Protein AF-A0A2V4DTY4-F1 (afdb_monomer_lite)

pLDDT: mean 85.33, std 14.51, range [52.81, 97.75]

Organism: NCBI:txid1196095

Sequence (124 aa):
MKKIHLLKYIIAIVAVITVPFAQAMMLDEVFGEIDNKAAEFIATYNHEHHTNLHTIEANRKFYASSCLLPLKVKWHKISLSSKNLPHKYGLSISCEKSIDSDHRKWDVYVDVRNEQGNSIQSIN

Structure (mmCIF, N/CA/C/O backbone):
data_AF-A0A2V4DTY4-F1
#
_entry.id   AF-A0A2V4DTY4-F1
#
loop_
_atom_site.group_PDB
_atom_site.id
_atom_site.type_symbol
_atom_site.label_atom_id
_atom_site.label_alt_id
_atom_site.label_comp_id
_atom_site.label_asym_id
_atom_site.label_entity_id
_atom_site.label_seq_id
_atom_site.pdbx_PDB_ins_code
_atom_site.Cartn_x
_atom_site.Cartn_y
_atom_site.Cartn_z
_atom_site.occupancy
_atom_site.B_iso_or_equiv
_atom_site.auth_seq_id
_atom_site.auth_comp_id
_atom_site.auth_asym_id
_atom_site.auth_atom_id
_atom_site.pdbx_PDB_model_num
ATOM 1 N N . MET A 1 1 ? 17.620 -34.048 -43.695 1.00 53.12 1 MET A N 1
ATOM 2 C CA . MET A 1 1 ? 16.916 -32.785 -43.358 1.00 53.12 1 MET A CA 1
ATOM 3 C C . MET A 1 1 ? 15.878 -32.862 -42.221 1.00 53.12 1 MET A C 1
ATOM 5 O O . MET A 1 1 ? 15.446 -31.811 -41.783 1.00 53.12 1 MET A O 1
ATOM 9 N N . LYS A 1 2 ? 15.501 -34.026 -41.654 1.00 55.31 2 LYS A N 1
ATOM 10 C CA . LYS A 1 2 ? 14.477 -34.098 -40.576 1.00 55.31 2 LYS A CA 1
ATOM 11 C C . LYS A 1 2 ? 14.940 -33.641 -39.173 1.00 55.31 2 LYS A C 1
ATOM 13 O O . LYS A 1 2 ? 14.147 -33.069 -38.434 1.00 55.31 2 LYS A O 1
ATOM 18 N N . LYS A 1 3 ? 16.219 -33.829 -38.813 1.00 52.81 3 LYS A N 1
ATOM 19 C CA . LYS A 1 3 ? 16.757 -33.483 -37.474 1.00 52.81 3 LYS A CA 1
ATOM 20 C C . LYS A 1 3 ? 16.737 -31.979 -37.157 1.00 52.81 3 LYS A C 1
ATOM 22 O O . LYS A 1 3 ? 16.503 -31.606 -36.015 1.00 52.81 3 LYS A O 1
ATOM 27 N N . ILE A 1 4 ? 16.932 -31.123 -38.163 1.00 56.31 4 ILE A N 1
ATOM 28 C CA . ILE A 1 4 ? 16.968 -29.659 -37.990 1.00 56.31 4 ILE A CA 1
ATOM 29 C C . ILE A 1 4 ? 15.570 -29.107 -37.663 1.00 56.31 4 ILE A C 1
ATOM 31 O O . ILE A 1 4 ? 15.448 -28.191 -36.856 1.00 56.31 4 ILE A O 1
ATOM 35 N N . HIS A 1 5 ? 14.510 -29.684 -38.239 1.00 53.25 5 HIS A N 1
ATOM 36 C CA . HIS A 1 5 ? 13.133 -29.277 -37.943 1.00 53.25 5 HIS A CA 1
ATOM 37 C C . HIS A 1 5 ? 12.684 -29.709 -36.542 1.00 53.25 5 HIS A C 1
ATOM 39 O O . HIS A 1 5 ? 12.040 -28.924 -35.854 1.00 53.25 5 HIS A O 1
ATOM 45 N N . LEU A 1 6 ? 13.082 -30.905 -36.091 1.00 56.88 6 LEU A N 1
ATOM 46 C CA . LEU A 1 6 ? 12.761 -31.399 -34.748 1.00 56.88 6 LEU A CA 1
ATOM 47 C C . LEU A 1 6 ? 13.430 -30.550 -33.651 1.00 56.88 6 LEU A C 1
ATOM 49 O O . LEU A 1 6 ? 12.789 -30.191 -32.670 1.00 56.88 6 LEU A O 1
ATOM 53 N N . LEU A 1 7 ? 14.699 -30.172 -33.853 1.00 55.31 7 LEU A N 1
ATOM 54 C CA . LEU A 1 7 ? 15.453 -29.339 -32.911 1.00 55.31 7 LEU A CA 1
ATOM 55 C C . LEU A 1 7 ? 14.845 -27.933 -32.772 1.00 55.31 7 LEU A C 1
ATOM 57 O O . LEU A 1 7 ? 14.694 -27.435 -31.661 1.00 55.31 7 LEU A O 1
ATOM 61 N N . LYS A 1 8 ? 14.429 -27.317 -33.888 1.00 55.72 8 LYS A N 1
ATOM 62 C CA . LYS A 1 8 ? 13.725 -26.021 -33.880 1.00 55.72 8 LYS A CA 1
ATOM 63 C C . LYS A 1 8 ? 12.388 -26.094 -33.138 1.00 55.72 8 LYS A C 1
ATOM 65 O O . LYS A 1 8 ? 12.045 -25.155 -32.430 1.00 55.72 8 LYS A O 1
ATOM 70 N N . TYR A 1 9 ? 11.665 -27.206 -33.274 1.00 56.72 9 TYR A N 1
ATOM 71 C CA . TYR A 1 9 ? 10.383 -27.418 -32.600 1.00 56.72 9 TYR A CA 1
ATOM 72 C C . TYR A 1 9 ? 10.552 -27.579 -31.081 1.00 56.72 9 TYR A C 1
ATOM 74 O O . TYR A 1 9 ? 9.809 -26.980 -30.313 1.00 56.72 9 TYR A O 1
ATOM 82 N N . ILE A 1 10 ? 11.579 -28.313 -30.639 1.00 61.75 10 ILE A N 1
ATOM 83 C CA . ILE A 1 10 ? 11.905 -28.474 -29.213 1.00 61.75 10 ILE A CA 1
ATOM 84 C C . ILE A 1 10 ? 12.340 -27.137 -28.593 1.00 61.75 10 ILE A C 1
ATOM 86 O O . ILE A 1 10 ? 11.853 -26.781 -27.525 1.00 61.75 10 ILE A O 1
ATOM 90 N N . ILE A 1 11 ? 13.195 -26.360 -29.271 1.00 60.00 11 ILE A N 1
ATOM 91 C CA . ILE A 1 11 ? 13.617 -25.030 -28.790 1.00 60.00 11 ILE A CA 1
ATOM 92 C C . ILE A 1 11 ? 12.417 -24.077 -28.689 1.00 60.00 11 ILE A C 1
ATOM 94 O O . ILE A 1 11 ? 12.295 -23.357 -27.700 1.00 60.00 11 ILE A O 1
ATOM 98 N N . ALA A 1 12 ? 11.511 -24.101 -29.671 1.00 58.56 12 ALA A N 1
ATOM 99 C CA . ALA A 1 12 ? 10.301 -23.284 -29.645 1.00 58.56 12 ALA A CA 1
ATOM 100 C C . ALA A 1 12 ? 9.379 -23.653 -28.470 1.00 58.56 12 ALA A C 1
ATOM 102 O O . ALA A 1 12 ? 8.896 -22.761 -27.783 1.00 58.56 12 ALA A O 1
ATOM 103 N N . ILE A 1 13 ? 9.184 -24.944 -28.183 1.00 60.66 13 ILE A N 1
ATOM 104 C CA . ILE A 1 13 ? 8.362 -25.389 -27.046 1.00 60.66 13 ILE A CA 1
ATOM 105 C C . ILE A 1 13 ? 9.002 -24.990 -25.710 1.00 60.66 13 ILE A C 1
ATOM 107 O O . ILE A 1 13 ? 8.310 -24.476 -24.836 1.00 60.66 13 ILE A O 1
ATOM 111 N N . VAL A 1 14 ? 10.317 -25.169 -25.552 1.00 60.22 14 VAL A N 1
ATOM 112 C CA . VAL A 1 14 ? 11.015 -24.785 -24.314 1.00 60.22 14 VAL A CA 1
ATOM 113 C C . VAL A 1 14 ? 10.925 -23.273 -24.085 1.00 60.22 14 VAL A C 1
ATOM 115 O O . VAL A 1 14 ? 10.603 -22.859 -22.978 1.00 60.22 14 VAL A O 1
ATOM 118 N N . ALA A 1 15 ? 11.117 -22.452 -25.122 1.00 58.59 15 ALA A N 1
ATOM 119 C CA . ALA A 1 15 ? 11.001 -20.996 -25.012 1.00 58.59 15 ALA A CA 1
ATOM 120 C C . ALA A 1 15 ? 9.569 -20.522 -24.695 1.00 58.59 15 ALA A C 1
ATOM 122 O O . ALA A 1 15 ? 9.391 -19.581 -23.926 1.00 58.59 15 ALA A O 1
ATOM 123 N N . VAL A 1 16 ? 8.544 -21.185 -25.247 1.00 59.28 16 VAL A N 1
ATOM 124 C CA . VAL A 1 16 ? 7.131 -20.871 -24.959 1.00 59.28 16 VAL A CA 1
ATOM 125 C C . VAL A 1 16 ? 6.770 -21.172 -23.503 1.00 59.28 16 VAL A C 1
ATOM 127 O O . VAL A 1 16 ? 5.930 -20.486 -22.933 1.00 59.28 16 VAL A O 1
ATOM 130 N N . ILE A 1 17 ? 7.411 -22.166 -22.887 1.00 59.75 17 ILE A N 1
ATOM 131 C CA . ILE A 1 17 ? 7.137 -22.554 -21.501 1.00 59.75 17 ILE A CA 1
ATOM 132 C C . ILE A 1 17 ? 7.943 -21.694 -20.519 1.00 59.75 17 ILE A C 1
ATOM 134 O O . ILE A 1 17 ? 7.394 -21.260 -19.516 1.00 59.75 17 ILE A O 1
ATOM 138 N N . THR A 1 18 ? 9.218 -21.396 -20.781 1.00 59.62 18 THR A N 1
ATOM 139 C CA . THR A 1 18 ? 10.086 -20.715 -19.800 1.00 59.62 18 THR A CA 1
ATOM 140 C C . THR A 1 18 ? 9.791 -19.225 -19.620 1.00 59.62 18 THR A C 1
ATOM 142 O O . THR A 1 18 ? 9.958 -18.709 -18.515 1.00 59.62 18 THR A O 1
ATOM 145 N N . VAL A 1 19 ? 9.336 -18.527 -20.665 1.00 60.59 19 VAL A N 1
ATOM 146 C CA . VAL A 1 19 ? 9.065 -17.078 -20.603 1.00 60.59 19 VAL A CA 1
ATOM 147 C C . VAL A 1 19 ? 7.905 -16.730 -19.650 1.00 60.59 19 VAL A C 1
ATOM 149 O O . VAL A 1 19 ? 8.111 -15.875 -18.786 1.00 60.59 19 VAL A O 1
ATOM 152 N N . PRO A 1 20 ? 6.733 -17.401 -19.705 1.00 61.34 20 PRO A N 1
ATOM 153 C CA . PRO A 1 20 ? 5.645 -17.171 -18.751 1.00 61.34 20 PRO A CA 1
ATOM 154 C C . PRO A 1 20 ? 6.051 -17.401 -17.293 1.00 61.34 20 PRO A C 1
ATOM 156 O O . PRO A 1 20 ? 5.677 -16.622 -16.419 1.00 61.34 20 PRO A O 1
ATOM 159 N N . PHE A 1 21 ? 6.844 -18.445 -17.022 1.00 57.22 21 PHE A N 1
ATOM 160 C CA . PHE A 1 21 ? 7.296 -18.741 -15.661 1.00 57.22 21 PHE A CA 1
ATOM 161 C C . PHE A 1 21 ? 8.243 -17.667 -15.123 1.00 57.22 21 PHE A C 1
ATOM 163 O O . PHE A 1 21 ? 8.092 -17.254 -13.977 1.00 57.22 21 PHE A O 1
ATOM 170 N N . ALA A 1 22 ? 9.178 -17.168 -15.938 1.00 58.88 22 ALA A N 1
ATOM 171 C CA . ALA A 1 22 ? 10.064 -16.077 -15.529 1.00 58.88 22 ALA A CA 1
ATOM 172 C C . ALA A 1 22 ? 9.285 -14.792 -15.201 1.00 58.88 22 ALA A C 1
ATOM 174 O O . ALA A 1 22 ? 9.568 -14.138 -14.201 1.00 58.88 22 ALA A O 1
ATOM 175 N N . GLN A 1 23 ? 8.271 -14.455 -16.003 1.00 60.56 23 GLN A N 1
ATOM 176 C CA . GLN A 1 23 ? 7.424 -13.284 -15.759 1.00 60.56 23 GLN A CA 1
ATOM 177 C C . GLN A 1 23 ? 6.573 -13.428 -14.489 1.00 60.56 23 GLN A C 1
ATOM 179 O O . GLN A 1 23 ? 6.457 -12.469 -13.730 1.00 60.56 23 GLN A O 1
ATOM 184 N N . ALA A 1 24 ? 6.019 -14.616 -14.230 1.00 59.91 24 ALA A N 1
ATOM 185 C CA . ALA A 1 24 ? 5.256 -14.882 -13.012 1.00 59.91 24 ALA A CA 1
ATOM 186 C C . ALA A 1 24 ? 6.130 -14.795 -11.747 1.00 59.91 24 ALA A C 1
ATOM 188 O O . ALA A 1 24 ? 5.729 -14.156 -10.780 1.00 59.91 24 ALA A O 1
ATOM 189 N N . MET A 1 25 ? 7.348 -15.354 -11.781 1.00 60.25 25 MET A N 1
ATOM 190 C CA . MET A 1 25 ? 8.294 -15.272 -10.658 1.00 60.25 25 MET A CA 1
ATOM 191 C C . MET A 1 25 ? 8.689 -13.824 -10.338 1.00 60.25 25 MET A C 1
ATOM 193 O O . MET A 1 25 ? 8.711 -13.440 -9.173 1.00 60.25 25 MET A O 1
ATOM 197 N N . MET A 1 26 ? 8.929 -13.005 -11.366 1.00 73.31 26 MET A N 1
ATOM 198 C CA . MET A 1 26 ? 9.237 -11.579 -11.194 1.00 73.31 26 MET A CA 1
ATOM 199 C C . MET A 1 26 ? 8.057 -10.797 -10.600 1.00 73.31 26 MET A C 1
ATOM 201 O O . MET A 1 26 ? 8.261 -9.883 -9.806 1.00 73.31 26 MET A O 1
ATOM 205 N N . LEU A 1 27 ? 6.821 -11.141 -10.973 1.00 81.19 27 LEU A N 1
ATOM 206 C CA . LEU A 1 27 ? 5.627 -10.496 -10.427 1.00 81.19 27 LEU A CA 1
ATOM 207 C C . LEU A 1 27 ? 5.439 -10.843 -8.945 1.00 81.19 27 LEU A C 1
ATOM 209 O O . LEU A 1 27 ? 5.188 -9.953 -8.136 1.00 81.19 27 LEU A O 1
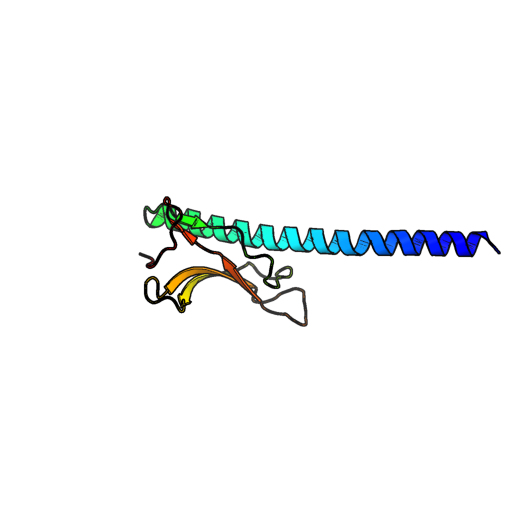ATOM 213 N N . ASP A 1 28 ? 5.598 -12.116 -8.581 1.00 84.31 28 ASP A N 1
ATOM 214 C CA . ASP A 1 28 ? 5.479 -12.556 -7.190 1.00 84.31 28 ASP A CA 1
ATOM 215 C C . ASP A 1 28 ? 6.546 -11.924 -6.288 1.00 84.31 28 ASP A C 1
ATOM 217 O O . ASP A 1 28 ? 6.232 -11.547 -5.159 1.00 84.31 28 ASP A O 1
ATOM 221 N N . GLU A 1 29 ? 7.768 -11.738 -6.794 1.00 89.00 29 GLU A N 1
ATOM 222 C CA . GLU A 1 29 ? 8.837 -11.030 -6.082 1.00 89.00 29 GLU A CA 1
ATOM 223 C C . GLU A 1 29 ? 8.481 -9.557 -5.835 1.00 89.00 29 GLU A C 1
ATOM 225 O O . GLU A 1 29 ? 8.580 -9.080 -4.703 1.00 89.00 29 GLU A O 1
ATOM 230 N N . VAL A 1 30 ? 7.987 -8.850 -6.859 1.00 92.62 30 VAL A N 1
ATOM 231 C CA . VAL A 1 30 ? 7.578 -7.439 -6.736 1.00 92.62 30 VAL A CA 1
ATOM 232 C C . VAL A 1 30 ? 6.442 -7.277 -5.727 1.00 92.62 30 VAL A C 1
ATOM 234 O O . VAL A 1 30 ? 6.493 -6.390 -4.875 1.00 92.62 30 VAL A O 1
ATOM 237 N N . PHE A 1 31 ? 5.421 -8.132 -5.785 1.00 93.75 31 PHE A N 1
ATOM 238 C CA . PHE A 1 31 ? 4.322 -8.073 -4.820 1.00 93.75 31 PHE A CA 1
ATOM 239 C C . PHE A 1 31 ? 4.756 -8.491 -3.411 1.00 93.75 31 PHE A C 1
ATOM 241 O O . PHE A 1 31 ? 4.288 -7.894 -2.446 1.00 93.75 31 PHE A O 1
ATOM 248 N N . GLY A 1 32 ? 5.711 -9.416 -3.282 1.00 94.00 32 GLY A N 1
ATOM 249 C CA . GLY A 1 32 ? 6.340 -9.734 -2.000 1.00 94.00 32 GLY A CA 1
ATOM 250 C C . GLY A 1 32 ? 7.084 -8.541 -1.389 1.00 94.00 32 GLY A C 1
ATOM 251 O O . GLY A 1 32 ? 6.974 -8.300 -0.188 1.00 94.00 32 GLY A O 1
ATOM 252 N N . GLU A 1 33 ? 7.793 -7.747 -2.198 1.00 94.88 33 GLU A N 1
ATOM 253 C CA . GLU A 1 33 ? 8.441 -6.511 -1.735 1.00 94.88 33 GLU A CA 1
ATOM 254 C C . GLU A 1 33 ? 7.409 -5.484 -1.239 1.00 94.88 33 GLU A C 1
ATOM 256 O O . GLU A 1 33 ? 7.593 -4.875 -0.183 1.00 94.88 33 GLU A O 1
ATOM 261 N N . ILE A 1 34 ? 6.295 -5.329 -1.963 1.00 96.38 34 ILE A N 1
ATOM 262 C CA . ILE A 1 34 ? 5.187 -4.441 -1.583 1.00 96.38 34 ILE A CA 1
ATOM 263 C C . ILE A 1 34 ? 4.573 -4.884 -0.249 1.00 96.38 34 ILE A C 1
ATOM 265 O O . ILE A 1 34 ? 4.430 -4.058 0.655 1.00 96.38 34 ILE A O 1
ATOM 269 N N . ASP A 1 35 ? 4.247 -6.169 -0.105 1.00 96.75 35 ASP A N 1
ATOM 270 C CA . ASP A 1 35 ? 3.638 -6.722 1.109 1.00 96.75 35 ASP A CA 1
ATOM 271 C C . ASP A 1 35 ? 4.564 -6.566 2.322 1.00 96.75 35 ASP A C 1
ATOM 273 O O . ASP A 1 35 ? 4.133 -6.094 3.379 1.00 96.75 35 ASP A O 1
ATOM 277 N N . ASN A 1 36 ? 5.857 -6.862 2.154 1.00 96.44 36 ASN A N 1
ATOM 278 C CA . ASN A 1 36 ? 6.864 -6.667 3.197 1.00 96.44 36 ASN A CA 1
ATOM 279 C C . ASN A 1 36 ? 6.967 -5.196 3.606 1.00 96.44 36 ASN A C 1
ATOM 281 O O . ASN A 1 36 ? 6.954 -4.879 4.795 1.00 96.44 36 ASN A O 1
ATOM 285 N N . LYS A 1 37 ? 7.002 -4.277 2.633 1.00 97.00 37 LYS A N 1
ATOM 286 C CA . LYS A 1 37 ? 7.073 -2.841 2.912 1.00 97.00 37 LYS A CA 1
ATOM 287 C C . LYS A 1 37 ? 5.838 -2.336 3.661 1.00 97.00 37 LYS A C 1
ATOM 289 O O . LYS A 1 37 ? 5.955 -1.479 4.540 1.00 97.00 37 LYS A O 1
ATOM 294 N N . ALA A 1 38 ? 4.664 -2.872 3.335 1.00 97.50 38 ALA A N 1
ATOM 295 C CA . ALA A 1 38 ? 3.420 -2.577 4.036 1.00 97.50 38 ALA A CA 1
ATOM 296 C C . ALA A 1 38 ? 3.477 -3.052 5.497 1.00 97.50 38 ALA A C 1
ATOM 298 O O . ALA A 1 38 ? 3.145 -2.295 6.412 1.00 97.50 38 ALA A O 1
ATOM 299 N N . ALA A 1 39 ? 3.930 -4.291 5.706 1.00 97.50 39 ALA A N 1
ATOM 300 C CA . ALA A 1 39 ? 4.039 -4.907 7.021 1.00 97.50 39 ALA A CA 1
ATOM 301 C C . ALA A 1 39 ? 5.059 -4.184 7.913 1.00 97.50 39 ALA A C 1
ATOM 303 O O . ALA A 1 39 ? 4.751 -3.905 9.070 1.00 97.50 39 ALA A O 1
ATOM 304 N N . GLU A 1 40 ? 6.228 -3.814 7.376 1.00 97.75 40 GLU A N 1
ATOM 305 C CA . GLU A 1 40 ? 7.230 -2.995 8.074 1.00 97.75 40 GLU A CA 1
ATOM 306 C C . GLU A 1 40 ? 6.625 -1.677 8.569 1.00 97.75 40 GLU A C 1
ATOM 308 O O . GLU A 1 40 ? 6.751 -1.334 9.744 1.00 97.75 40 GLU A O 1
ATOM 313 N N . PHE A 1 41 ? 5.931 -0.955 7.684 1.00 97.44 41 PHE A N 1
ATOM 314 C CA . PHE A 1 41 ? 5.329 0.333 8.019 1.00 97.44 41 PHE A CA 1
ATOM 315 C C . PHE A 1 41 ? 4.280 0.199 9.131 1.00 97.44 41 PHE A C 1
ATOM 317 O O . PHE A 1 41 ? 4.283 0.985 10.079 1.00 97.44 41 PHE A O 1
ATOM 324 N N . ILE A 1 42 ?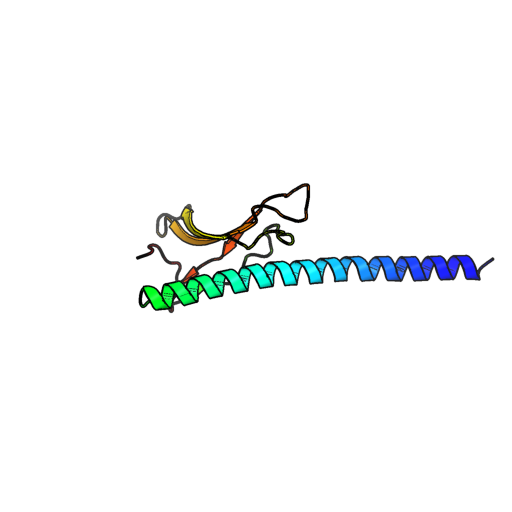 3.400 -0.807 9.047 1.00 97.31 42 ILE A N 1
ATOM 325 C CA . ILE A 1 42 ? 2.395 -1.058 10.088 1.00 97.31 42 ILE A CA 1
ATOM 326 C C . ILE A 1 42 ? 3.034 -1.517 11.396 1.00 97.31 42 ILE A C 1
ATOM 328 O O . ILE A 1 42 ? 2.582 -1.091 12.454 1.00 97.31 42 ILE A O 1
ATOM 332 N N . ALA A 1 43 ? 4.091 -2.329 11.361 1.00 97.56 43 ALA A N 1
ATOM 333 C CA . ALA A 1 43 ? 4.794 -2.739 12.572 1.00 97.56 43 ALA A CA 1
ATOM 334 C C . ALA A 1 43 ? 5.383 -1.530 13.318 1.00 97.56 43 ALA A C 1
ATOM 336 O O . ALA A 1 43 ? 5.196 -1.410 14.530 1.00 97.56 43 ALA A O 1
ATOM 337 N N . THR A 1 44 ? 6.022 -0.604 12.595 1.00 97.69 44 THR A N 1
ATOM 338 C CA . THR A 1 44 ? 6.513 0.660 13.165 1.00 97.69 44 THR A CA 1
ATOM 339 C C . THR A 1 44 ? 5.366 1.506 13.715 1.00 97.69 44 THR A C 1
ATOM 341 O O . THR A 1 44 ? 5.416 1.909 14.874 1.00 97.69 44 THR A O 1
ATOM 344 N N . TYR A 1 45 ? 4.297 1.704 12.940 1.00 96.44 45 TYR A N 1
ATOM 345 C CA . TYR A 1 45 ? 3.142 2.493 13.375 1.00 96.44 45 TYR A CA 1
ATOM 346 C C . TYR A 1 45 ? 2.462 1.904 14.625 1.00 96.44 45 TYR A C 1
ATOM 348 O O . TYR A 1 45 ? 2.137 2.627 15.564 1.00 96.44 45 TYR A O 1
ATOM 356 N N . ASN A 1 46 ? 2.288 0.582 14.681 1.00 96.75 46 ASN A N 1
ATOM 357 C CA . ASN A 1 46 ? 1.739 -0.113 15.846 1.00 96.75 46 ASN A CA 1
ATOM 358 C C . ASN A 1 46 ? 2.596 0.112 17.094 1.00 96.75 46 ASN A C 1
ATOM 360 O O . ASN A 1 46 ? 2.055 0.355 18.174 1.00 96.75 46 ASN A O 1
ATOM 364 N N . HIS A 1 47 ? 3.923 0.055 16.943 1.00 97.38 47 HIS A N 1
ATOM 365 C CA . HIS A 1 47 ? 4.859 0.298 18.034 1.00 97.38 47 HIS A CA 1
ATOM 366 C C . HIS A 1 47 ? 4.784 1.744 18.546 1.00 97.38 47 HIS A C 1
ATOM 368 O O . HIS A 1 47 ? 4.694 1.954 19.753 1.00 97.38 47 HIS A O 1
ATOM 374 N N . GLU A 1 48 ? 4.775 2.723 17.638 1.00 96.94 48 GLU A N 1
ATOM 375 C CA . GLU A 1 48 ? 4.770 4.156 17.963 1.00 96.94 48 GLU A CA 1
ATOM 376 C C . GLU A 1 48 ? 3.436 4.638 18.551 1.00 96.94 48 GLU A C 1
ATOM 378 O O . GLU A 1 48 ? 3.423 5.479 19.447 1.00 96.94 48 GLU A O 1
ATOM 383 N N . HIS A 1 49 ? 2.312 4.094 18.075 1.00 95.19 49 HIS A N 1
ATOM 384 C CA . HIS A 1 49 ? 0.968 4.565 18.428 1.00 95.19 49 HIS A CA 1
ATOM 385 C C . HIS A 1 49 ? 0.202 3.614 19.359 1.00 95.19 49 HIS A C 1
ATOM 387 O O . HIS A 1 49 ? -0.976 3.843 19.630 1.00 95.19 49 HIS A O 1
ATOM 393 N N . HIS A 1 50 ? 0.844 2.545 19.842 1.00 94.62 50 HIS A N 1
ATOM 394 C CA . HIS A 1 50 ? 0.220 1.504 20.669 1.00 94.62 50 HIS A CA 1
ATOM 395 C C . HIS A 1 50 ? -1.069 0.940 20.046 1.00 94.62 50 HIS A C 1
ATOM 397 O O . HIS A 1 50 ? -2.089 0.770 20.717 1.00 94.62 50 HIS A O 1
ATOM 403 N N . THR A 1 51 ? -1.024 0.666 18.742 1.00 94.56 51 THR A N 1
ATOM 404 C CA . THR A 1 51 ? -2.147 0.092 17.991 1.00 9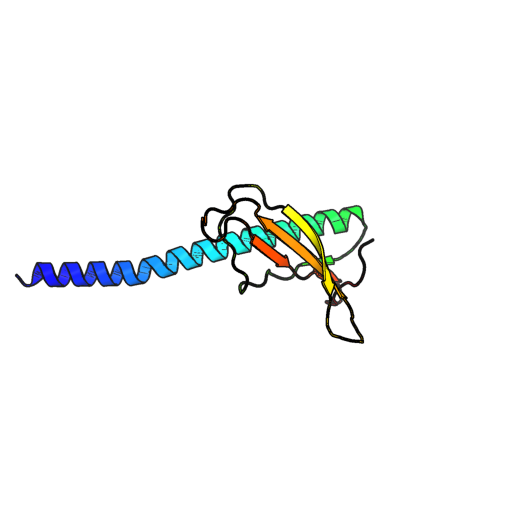4.56 51 THR A CA 1
ATOM 405 C C . THR A 1 51 ? -1.879 -1.365 17.612 1.00 94.56 51 THR A C 1
ATOM 407 O O . THR A 1 51 ? -0.779 -1.884 17.798 1.00 94.56 51 THR A O 1
ATOM 410 N N . ASN A 1 52 ? -2.910 -2.046 17.110 1.00 95.19 52 ASN A N 1
ATOM 411 C CA . ASN A 1 52 ? -2.833 -3.427 16.637 1.00 95.19 52 ASN A CA 1
ATOM 412 C C . ASN A 1 52 ? -3.493 -3.535 15.256 1.00 95.19 52 ASN A C 1
ATOM 414 O O . ASN A 1 52 ? -4.598 -4.061 15.094 1.00 95.19 52 ASN A O 1
ATOM 418 N N . LEU A 1 53 ? -2.862 -2.895 14.274 1.00 95.88 53 LEU A N 1
ATOM 419 C CA . LEU A 1 53 ? -3.294 -2.906 12.883 1.00 95.88 53 LEU A CA 1
ATOM 420 C C . LEU A 1 53 ? -2.568 -3.999 12.100 1.00 95.88 53 LEU A C 1
ATOM 422 O O . LEU A 1 53 ? -1.438 -4.373 12.418 1.00 95.88 53 LEU A O 1
ATOM 426 N N . HIS A 1 54 ? -3.201 -4.466 11.030 1.00 95.50 54 HIS A N 1
ATOM 427 C CA . HIS A 1 54 ? -2.651 -5.476 10.133 1.00 95.50 54 HIS A CA 1
ATOM 428 C C . HIS A 1 54 ? -2.907 -5.091 8.678 1.00 95.50 54 HIS A C 1
ATOM 430 O O . HIS A 1 54 ? -3.972 -4.566 8.340 1.00 95.50 54 HIS A O 1
ATOM 436 N N . THR A 1 55 ? -1.941 -5.367 7.807 1.00 93.81 55 THR A N 1
ATOM 437 C CA . THR A 1 55 ? -2.121 -5.269 6.358 1.00 93.81 55 THR A CA 1
ATOM 438 C C . THR A 1 55 ? -2.762 -6.542 5.818 1.00 93.81 55 THR A C 1
ATOM 440 O O . THR A 1 55 ? -2.603 -7.627 6.374 1.00 93.81 55 THR A O 1
ATOM 443 N N . ILE A 1 56 ? -3.493 -6.412 4.719 1.00 90.94 56 ILE A N 1
ATOM 444 C CA . ILE A 1 56 ? -3.842 -7.539 3.848 1.00 90.94 56 ILE A CA 1
ATOM 445 C C . ILE A 1 56 ? -2.852 -7.553 2.689 1.00 90.94 56 ILE A C 1
ATOM 447 O O . ILE A 1 56 ? -2.314 -6.506 2.353 1.00 90.94 56 ILE A O 1
ATOM 451 N N . GLU A 1 57 ? -2.641 -8.705 2.058 1.00 87.81 57 GLU A N 1
ATOM 452 C CA . GLU A 1 57 ? -1.882 -8.785 0.808 1.00 87.81 57 GLU A CA 1
ATOM 453 C C . GLU A 1 57 ? -2.367 -7.757 -0.226 1.00 87.81 57 GLU A C 1
ATOM 455 O O . GLU A 1 57 ? -3.572 -7.518 -0.412 1.00 87.81 57 GLU A O 1
ATOM 460 N N . ALA A 1 58 ? -1.405 -7.153 -0.913 1.00 87.12 58 ALA A N 1
ATOM 461 C CA . ALA A 1 58 ? -1.636 -6.217 -1.987 1.00 87.12 58 ALA A CA 1
ATOM 462 C C . ALA A 1 58 ? -2.472 -6.857 -3.102 1.00 87.12 58 ALA A C 1
ATOM 464 O O . ALA A 1 58 ? -2.300 -8.014 -3.494 1.00 87.12 58 ALA A O 1
ATOM 465 N N . ASN A 1 59 ? -3.389 -6.073 -3.667 1.00 82.44 59 ASN A N 1
ATOM 466 C CA . ASN A 1 59 ? -4.219 -6.555 -4.760 1.00 82.44 59 ASN A CA 1
ATOM 467 C C . ASN A 1 59 ? -3.374 -6.733 -6.035 1.00 82.44 59 ASN A C 1
ATOM 469 O O . ASN A 1 59 ? -3.086 -5.771 -6.744 1.00 82.44 59 ASN A O 1
ATOM 473 N N . ARG A 1 60 ? -3.060 -7.988 -6.370 1.00 83.06 60 ARG A N 1
ATOM 474 C CA . ARG A 1 60 ? -2.267 -8.390 -7.548 1.00 83.06 60 ARG A CA 1
ATOM 475 C C . ARG A 1 60 ? -2.907 -8.057 -8.906 1.00 83.06 60 ARG A C 1
ATOM 477 O O . ARG A 1 60 ? -2.322 -8.333 -9.945 1.00 83.06 60 ARG A O 1
ATOM 484 N N . LYS A 1 61 ? -4.114 -7.469 -8.923 1.00 83.25 61 LYS A N 1
ATOM 485 C CA . LYS A 1 61 ? -4.711 -6.874 -10.134 1.00 83.25 61 LYS A CA 1
ATOM 486 C C . LYS A 1 61 ? -4.093 -5.525 -10.498 1.00 83.25 61 LYS A C 1
ATOM 488 O O . LYS A 1 61 ? -4.295 -5.068 -11.620 1.00 83.25 61 LYS A O 1
ATOM 493 N N . PHE A 1 62 ? -3.414 -4.861 -9.561 1.00 81.38 62 PHE A N 1
ATOM 494 C CA . PHE A 1 62 ? -2.662 -3.654 -9.879 1.00 81.38 62 PHE A CA 1
ATOM 495 C C . PHE A 1 62 ? -1.438 -4.002 -10.723 1.00 81.38 62 PHE A C 1
ATOM 497 O O . PHE A 1 62 ? -0.870 -5.084 -10.612 1.00 81.38 62 PHE A O 1
ATOM 504 N N . TYR A 1 63 ? -1.036 -3.067 -11.575 1.00 84.88 63 TYR A N 1
ATOM 505 C CA . TYR A 1 63 ? 0.225 -3.183 -12.283 1.00 84.88 63 TYR A CA 1
ATOM 506 C C . TYR A 1 63 ? 1.366 -2.748 -11.362 1.00 84.88 63 TYR A C 1
ATOM 508 O O . TYR A 1 63 ? 1.341 -1.636 -10.834 1.00 84.88 63 TYR A O 1
ATOM 516 N N . ALA A 1 64 ? 2.372 -3.604 -11.208 1.00 89.50 64 ALA A N 1
ATOM 517 C CA . ALA A 1 64 ? 3.620 -3.265 -10.548 1.00 89.50 64 ALA A CA 1
ATOM 518 C C . ALA A 1 64 ? 4.779 -3.979 -11.247 1.00 89.50 64 ALA A C 1
ATOM 520 O O . ALA A 1 64 ? 4.690 -5.153 -11.603 1.00 89.50 64 ALA A O 1
ATOM 521 N N . SER A 1 65 ? 5.874 -3.253 -11.424 1.00 91.81 65 SER A N 1
ATOM 522 C CA . SER A 1 65 ? 7.144 -3.770 -11.932 1.00 91.81 65 SER A CA 1
ATOM 523 C C . SER A 1 65 ? 8.263 -3.383 -10.970 1.00 91.81 65 SER A C 1
ATOM 525 O O . SER A 1 65 ? 8.104 -2.430 -10.206 1.00 91.81 65 SER A O 1
ATOM 527 N N . SER A 1 66 ? 9.418 -4.047 -11.040 1.00 92.75 66 SER A N 1
ATOM 528 C CA . SER A 1 66 ? 10.547 -3.773 -10.140 1.00 92.75 66 SER A CA 1
ATOM 529 C C . SER A 1 66 ? 10.883 -2.282 -10.066 1.00 92.75 66 SER A C 1
ATOM 531 O O . SER A 1 66 ? 10.946 -1.589 -11.093 1.00 92.75 66 SER A O 1
ATOM 533 N N . CYS A 1 67 ? 11.080 -1.789 -8.843 1.00 93.81 67 CYS A N 1
ATOM 534 C CA . CYS A 1 67 ? 11.431 -0.400 -8.602 1.00 93.81 67 CYS A CA 1
ATOM 535 C C . CYS A 1 67 ? 12.951 -0.212 -8.595 1.00 93.81 67 CYS A C 1
ATOM 537 O O . CYS A 1 67 ? 13.694 -1.016 -8.047 1.00 93.81 67 CYS A O 1
ATOM 539 N N . LEU A 1 68 ? 13.424 0.872 -9.206 1.00 93.94 68 LEU A N 1
ATOM 540 C CA . LEU A 1 68 ? 14.840 1.253 -9.231 1.00 93.94 68 LEU A CA 1
ATOM 541 C C . LEU A 1 68 ? 15.237 2.119 -8.027 1.00 93.94 68 LEU A C 1
ATOM 543 O O . LEU A 1 68 ? 16.409 2.451 -7.865 1.00 93.94 68 LEU A O 1
ATOM 547 N N . LEU A 1 69 ? 14.261 2.535 -7.222 1.00 93.69 69 LEU A N 1
ATOM 548 C CA . LEU A 1 69 ? 14.429 3.319 -6.003 1.00 93.69 69 LEU A CA 1
ATOM 549 C C . LEU A 1 69 ? 13.690 2.617 -4.857 1.00 93.69 69 LEU A C 1
ATOM 551 O O . LEU A 1 69 ? 12.747 1.875 -5.126 1.00 93.69 69 LEU A O 1
ATOM 555 N N . PRO A 1 70 ? 14.053 2.876 -3.590 1.00 95.44 70 PRO A N 1
ATOM 556 C CA . PRO A 1 70 ? 13.299 2.349 -2.460 1.00 95.44 70 PRO A CA 1
ATOM 557 C C . PRO A 1 70 ? 11.816 2.728 -2.538 1.00 95.44 70 PRO A C 1
ATOM 559 O O . PRO A 1 70 ? 11.478 3.889 -2.802 1.00 95.44 70 PRO A O 1
ATOM 562 N N . LEU A 1 71 ? 10.939 1.757 -2.276 1.00 97.06 71 LEU A N 1
ATOM 563 C CA . LEU A 1 71 ? 9.497 1.979 -2.229 1.00 97.06 71 LEU A CA 1
ATOM 564 C C . LEU A 1 71 ? 9.136 3.021 -1.165 1.00 97.06 71 LEU A C 1
ATOM 566 O O . LEU A 1 71 ? 9.654 3.011 -0.043 1.00 97.06 71 LEU A O 1
ATOM 570 N N . LYS A 1 72 ? 8.202 3.908 -1.512 1.00 97.44 72 LYS A N 1
ATOM 571 C CA . LYS A 1 72 ? 7.638 4.897 -0.587 1.00 97.44 72 LYS A CA 1
ATOM 572 C C . LYS A 1 72 ? 6.292 4.413 -0.080 1.00 97.44 72 LYS A C 1
ATOM 574 O O . LYS A 1 72 ? 5.472 3.974 -0.878 1.00 97.44 72 LYS A O 1
ATOM 579 N N . VAL A 1 73 ? 6.054 4.560 1.221 1.00 97.38 73 VAL A N 1
ATOM 580 C CA . VAL A 1 73 ? 4.787 4.200 1.869 1.00 97.38 73 VAL A CA 1
ATOM 581 C C . VAL A 1 73 ? 4.155 5.438 2.480 1.00 97.38 73 VAL A C 1
ATOM 583 O O . VAL A 1 73 ? 4.840 6.237 3.121 1.00 97.38 73 VAL A O 1
ATOM 586 N N . LYS A 1 74 ? 2.850 5.610 2.268 1.00 96.44 74 LYS A N 1
ATOM 587 C CA . LYS A 1 74 ? 2.053 6.674 2.884 1.00 96.44 74 LYS A CA 1
ATOM 588 C C . LYS A 1 74 ? 0.661 6.171 3.222 1.00 96.44 74 LYS A C 1
ATOM 590 O O . LYS A 1 74 ? 0.097 5.355 2.499 1.00 96.44 74 LYS A O 1
ATOM 595 N N . TRP A 1 75 ? 0.068 6.739 4.263 1.00 96.62 75 TRP A N 1
ATOM 596 C CA . TRP A 1 75 ? -1.361 6.602 4.501 1.00 96.62 75 TRP A CA 1
ATOM 597 C C . TRP A 1 75 ? -2.178 7.207 3.358 1.00 96.62 75 TRP A C 1
ATOM 599 O O . TRP A 1 75 ? -1.871 8.293 2.860 1.00 96.62 75 TRP A O 1
ATOM 609 N N . HIS A 1 76 ? -3.247 6.520 2.968 1.00 95.06 76 HIS A N 1
ATOM 610 C CA . HIS A 1 76 ? -4.147 6.954 1.913 1.00 95.06 76 HIS A CA 1
ATOM 611 C C . HIS A 1 76 ? -5.609 6.794 2.333 1.00 95.06 76 HIS A C 1
ATOM 613 O O . HIS A 1 76 ? -6.028 5.735 2.802 1.00 95.06 76 HIS A O 1
ATOM 619 N N . LYS A 1 77 ? -6.390 7.863 2.150 1.00 94.81 77 LYS A N 1
ATOM 620 C CA . LYS A 1 77 ? -7.829 7.880 2.413 1.00 94.81 77 LYS A CA 1
ATOM 621 C C . LYS A 1 77 ? -8.578 7.462 1.151 1.00 94.81 77 LYS A C 1
ATOM 623 O O . LYS A 1 77 ? -8.635 8.217 0.186 1.00 94.81 77 LYS A O 1
ATOM 628 N N . ILE A 1 78 ? -9.185 6.284 1.188 1.00 91.00 78 ILE A N 1
ATOM 629 C CA . ILE A 1 78 ? -9.959 5.713 0.088 1.00 91.00 78 ILE A CA 1
ATOM 630 C C . ILE A 1 78 ? -11.423 6.083 0.299 1.00 91.00 78 ILE A C 1
ATOM 632 O O . ILE A 1 78 ? -12.063 5.583 1.226 1.00 91.00 78 ILE A O 1
ATOM 636 N N . SER A 1 79 ? -11.956 6.951 -0.558 1.00 91.94 79 SER A N 1
ATOM 637 C CA . SER A 1 79 ? -13.386 7.267 -0.580 1.00 91.94 79 SER A CA 1
ATOM 638 C C . SER A 1 79 ? -14.181 6.070 -1.091 1.00 91.94 79 SER A C 1
ATOM 640 O O . SER A 1 79 ? -13.864 5.489 -2.128 1.00 91.94 79 SER A O 1
ATOM 642 N N . LEU A 1 80 ? -15.236 5.713 -0.372 1.00 88.56 80 LEU A N 1
ATOM 643 C CA . LEU A 1 80 ? -16.141 4.630 -0.717 1.00 88.56 80 LEU A CA 1
ATOM 644 C C . LEU A 1 80 ? -17.516 5.220 -1.023 1.00 88.56 80 LEU A C 1
ATOM 646 O O . LEU A 1 80 ? -17.990 6.122 -0.339 1.00 88.56 80 LEU A O 1
ATOM 650 N N . SER A 1 81 ? -18.209 4.671 -2.017 1.00 87.62 81 SER A N 1
ATOM 651 C CA . SER A 1 81 ? -19.572 5.101 -2.368 1.00 87.62 81 SER A CA 1
ATOM 652 C C . SER A 1 81 ? -20.645 4.636 -1.363 1.00 87.62 81 SER A C 1
ATOM 654 O O . SER A 1 81 ? -21.838 4.746 -1.640 1.00 87.62 81 SER A O 1
ATOM 656 N N . SER A 1 82 ? -20.248 4.087 -0.209 1.00 85.38 82 SER A N 1
ATOM 657 C CA . SER A 1 82 ? -21.152 3.548 0.809 1.00 85.38 82 SER A CA 1
ATOM 658 C C . SER A 1 82 ? -21.561 4.621 1.815 1.00 85.38 82 SER A C 1
ATOM 660 O O . SER A 1 82 ? -20.713 5.269 2.422 1.00 85.38 82 SER A O 1
ATOM 662 N N . LYS A 1 83 ? -22.870 4.759 2.064 1.00 81.56 83 LYS A N 1
ATOM 663 C CA . LYS A 1 83 ? -23.399 5.700 3.070 1.00 81.56 83 LYS A CA 1
ATOM 664 C C . LYS A 1 83 ? -22.976 5.356 4.504 1.00 81.56 83 LYS A C 1
ATOM 666 O O . LYS A 1 83 ? -22.846 6.260 5.318 1.00 81.56 83 LYS A O 1
ATOM 671 N N . ASN A 1 84 ? -22.753 4.074 4.802 1.00 83.81 84 ASN A N 1
ATOM 672 C CA . ASN A 1 84 ? -22.432 3.603 6.157 1.00 83.81 84 ASN A CA 1
ATOM 673 C C . ASN A 1 84 ? -20.923 3.593 6.446 1.00 83.81 84 ASN A C 1
ATOM 675 O O . ASN A 1 84 ? -20.513 3.557 7.601 1.00 83.81 84 ASN A O 1
ATOM 679 N N . LEU A 1 85 ? -20.100 3.600 5.397 1.00 85.00 85 LEU A N 1
ATOM 680 C CA . LEU A 1 85 ? -18.644 3.624 5.477 1.00 85.00 85 LEU A CA 1
ATOM 681 C C . LEU A 1 85 ? -18.146 4.515 4.332 1.00 85.00 85 LEU A C 1
ATOM 683 O O . LEU A 1 85 ? -17.838 3.989 3.265 1.00 85.00 85 LEU A O 1
ATOM 687 N N . PRO A 1 86 ? -18.132 5.849 4.505 1.00 88.00 86 PRO A N 1
ATOM 688 C CA . PRO A 1 86 ? -17.850 6.786 3.415 1.00 88.00 86 PRO A CA 1
ATOM 689 C C . PRO A 1 86 ? -16.378 6.785 2.998 1.00 88.00 86 PRO A C 1
ATOM 691 O O . PRO A 1 86 ? -16.036 7.199 1.892 1.00 88.00 86 PRO A O 1
ATOM 694 N N . HIS A 1 87 ? -15.488 6.318 3.872 1.00 92.44 87 HIS A N 1
ATOM 695 C CA . HIS A 1 87 ? -14.081 6.137 3.560 1.00 92.44 87 HIS A CA 1
ATOM 696 C C . HIS A 1 87 ? -13.462 5.045 4.423 1.00 92.44 87 HIS A C 1
ATOM 698 O O . HIS A 1 87 ? -13.975 4.695 5.487 1.00 92.44 87 HIS A O 1
ATOM 704 N N . LYS A 1 88 ? -12.314 4.554 3.969 1.00 93.62 88 LYS A N 1
ATOM 705 C CA . LYS A 1 88 ? -11.378 3.758 4.762 1.00 93.62 88 LYS A CA 1
ATOM 706 C C . LYS A 1 88 ? -9.962 4.294 4.586 1.00 93.62 88 LYS A C 1
ATOM 708 O O . LYS A 1 88 ? -9.685 4.979 3.601 1.00 93.62 88 LYS A O 1
ATOM 713 N N . TYR A 1 89 ? -9.072 3.966 5.511 1.00 95.06 89 TYR A N 1
ATOM 714 C CA . TYR A 1 89 ? -7.641 4.171 5.328 1.00 95.06 89 TYR A CA 1
ATOM 715 C C . TYR A 1 89 ? -6.951 2.870 4.922 1.00 95.06 89 TYR A C 1
ATOM 717 O O . TYR A 1 89 ? -7.272 1.790 5.417 1.00 95.06 89 TYR A O 1
ATOM 725 N N . GLY A 1 90 ? -6.009 3.000 3.996 1.00 95.25 90 GLY A N 1
ATOM 726 C CA . GLY A 1 90 ? -5.066 1.962 3.599 1.00 95.25 90 GLY A CA 1
ATOM 727 C C . GLY A 1 90 ? -3.689 2.579 3.377 1.00 95.25 90 GLY A C 1
ATOM 728 O O . GLY A 1 90 ? -3.499 3.784 3.574 1.00 95.25 90 GLY A O 1
ATOM 729 N N . LEU A 1 91 ? -2.732 1.768 2.949 1.00 96.44 91 LEU A N 1
ATOM 730 C CA . LEU A 1 91 ? -1.413 2.245 2.554 1.00 96.44 91 LEU A CA 1
ATOM 731 C C . LEU A 1 91 ? -1.349 2.402 1.039 1.00 96.44 91 LEU A C 1
ATOM 733 O O . LEU A 1 91 ? -1.812 1.544 0.297 1.00 96.44 91 LEU A O 1
ATOM 737 N N . SER A 1 92 ? -0.757 3.499 0.584 1.00 95.75 92 SER A N 1
ATOM 738 C CA . SER A 1 92 ? -0.277 3.653 -0.783 1.00 95.75 92 SER A CA 1
ATOM 739 C C . SER A 1 92 ? 1.215 3.354 -0.785 1.00 95.75 92 SER A C 1
ATOM 741 O O . SER A 1 92 ? 1.991 4.036 -0.106 1.00 95.75 92 SER A O 1
ATOM 743 N N . ILE A 1 93 ? 1.595 2.314 -1.520 1.00 97.06 93 ILE A N 1
ATOM 744 C CA . ILE A 1 93 ? 2.981 1.918 -1.746 1.00 97.06 93 ILE A CA 1
ATOM 745 C C . ILE A 1 93 ? 3.323 2.280 -3.178 1.00 97.06 93 ILE A C 1
ATOM 747 O O . ILE A 1 93 ? 2.695 1.797 -4.116 1.00 97.06 93 ILE A O 1
ATOM 751 N N . SER A 1 94 ? 4.290 3.172 -3.341 1.00 96.06 94 SER A N 1
ATOM 752 C CA . SER A 1 94 ? 4.584 3.784 -4.631 1.00 96.06 94 SER A CA 1
ATOM 753 C C . SER A 1 94 ? 6.039 3.618 -5.029 1.00 96.06 94 SER A C 1
ATOM 755 O O . SER A 1 94 ? 6.946 3.795 -4.206 1.00 96.06 94 SER A O 1
ATOM 757 N N . CYS A 1 95 ? 6.236 3.380 -6.320 1.00 96.25 95 CYS A N 1
ATOM 758 C CA . CYS A 1 95 ? 7.518 3.447 -6.990 1.00 96.25 95 CYS A CA 1
ATOM 759 C C . CYS A 1 95 ? 7.597 4.716 -7.843 1.00 96.25 95 CYS A C 1
ATOM 761 O O . CYS A 1 95 ? 6.769 4.939 -8.726 1.00 96.25 95 CYS A O 1
ATOM 763 N N . GLU A 1 96 ? 8.616 5.546 -7.614 1.00 95.75 96 GLU A N 1
ATOM 764 C CA . GLU A 1 96 ? 8.829 6.774 -8.398 1.00 95.75 96 GLU A CA 1
ATOM 765 C C . GLU A 1 96 ? 9.607 6.544 -9.695 1.00 95.75 96 GLU A C 1
ATOM 767 O O . GLU A 1 96 ? 9.578 7.392 -10.589 1.00 95.75 96 GLU A O 1
ATOM 772 N N . LYS A 1 97 ? 10.323 5.420 -9.785 1.00 94.31 97 LYS A N 1
ATOM 773 C CA . LYS A 1 97 ? 11.128 5.059 -10.947 1.00 94.31 97 LYS A CA 1
ATOM 774 C C . LYS A 1 97 ? 11.179 3.544 -11.098 1.00 94.31 97 LYS A C 1
ATOM 776 O O . LYS A 1 97 ? 11.944 2.890 -10.39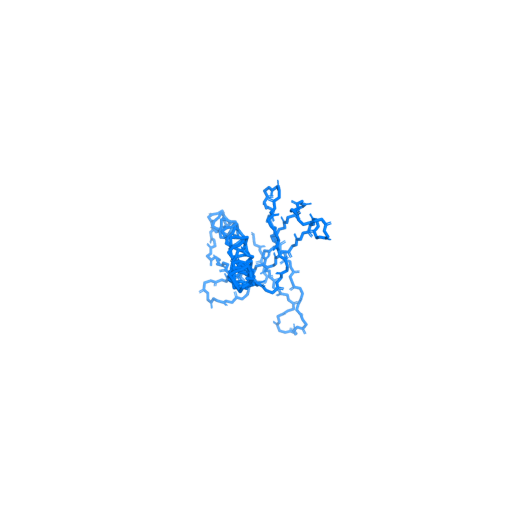9 1.00 94.31 97 LYS A O 1
ATOM 781 N N . SER A 1 98 ? 10.373 2.996 -11.994 1.00 93.62 98 SER A N 1
ATOM 782 C CA . SER A 1 98 ? 10.316 1.565 -12.281 1.00 93.62 98 SER A CA 1
ATOM 783 C C . SER A 1 98 ? 11.232 1.183 -13.452 1.00 93.62 98 SER A C 1
ATOM 785 O O . SER A 1 98 ? 11.705 2.047 -14.198 1.00 93.62 98 SER A O 1
ATOM 787 N N . ILE A 1 99 ? 11.503 -0.117 -13.600 1.00 91.06 99 ILE A N 1
ATOM 788 C CA . ILE A 1 99 ? 12.235 -0.665 -14.753 1.00 91.06 99 ILE A CA 1
ATOM 789 C C . ILE A 1 99 ? 11.427 -0.602 -16.060 1.00 91.06 99 ILE A C 1
ATOM 791 O O . ILE A 1 99 ? 12.015 -0.593 -17.139 1.00 91.06 99 ILE A O 1
ATOM 795 N N . ASP A 1 100 ? 10.097 -0.536 -15.973 1.00 89.12 100 ASP A N 1
ATOM 796 C CA . ASP A 1 100 ? 9.224 -0.434 -17.137 1.00 89.12 100 ASP A CA 1
ATOM 797 C C . ASP A 1 100 ? 9.148 1.018 -17.634 1.00 89.12 100 ASP A C 1
ATOM 799 O O . ASP A 1 100 ? 8.717 1.934 -16.928 1.00 89.12 100 ASP A O 1
ATOM 803 N N . SER A 1 101 ? 9.555 1.235 -18.885 1.00 85.44 101 SER A N 1
ATOM 804 C CA . SER A 1 101 ? 9.540 2.553 -19.513 1.00 85.44 101 SER A CA 1
ATOM 805 C C . SER A 1 101 ? 8.143 3.107 -19.762 1.00 85.44 101 SER A C 1
ATOM 807 O O . SER A 1 101 ? 8.017 4.335 -19.827 1.00 85.44 101 SER A O 1
ATOM 809 N N . ASP A 1 102 ? 7.140 2.240 -19.909 1.00 88.31 102 ASP A N 1
ATOM 810 C CA . ASP A 1 102 ? 5.756 2.625 -20.197 1.00 88.31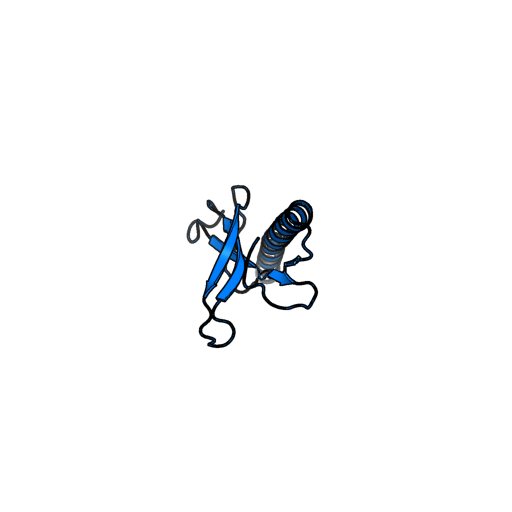 102 ASP A CA 1
ATOM 811 C C . ASP A 1 102 ? 5.029 3.012 -18.903 1.00 88.31 102 ASP A C 1
ATOM 813 O O . ASP A 1 102 ? 4.269 3.981 -18.866 1.00 88.31 102 ASP A O 1
ATOM 817 N N . HIS A 1 103 ? 5.372 2.343 -17.801 1.00 87.50 103 HIS A N 1
ATOM 818 C CA . HIS A 1 103 ? 4.839 2.596 -16.464 1.00 87.50 103 HIS A CA 1
ATOM 819 C C . HIS A 1 103 ? 5.954 2.994 -15.495 1.00 87.50 103 HIS A C 1
ATOM 821 O O . HIS A 1 103 ? 6.160 2.364 -14.454 1.00 87.50 103 HIS A O 1
ATOM 827 N N . ARG A 1 104 ? 6.667 4.083 -15.821 1.00 91.31 104 ARG A N 1
ATOM 828 C CA . ARG A 1 104 ? 7.846 4.567 -15.064 1.00 91.31 104 ARG A CA 1
ATOM 829 C C . ARG A 1 104 ? 7.587 4.835 -13.586 1.00 91.31 104 ARG A C 1
ATOM 831 O O . ARG A 1 104 ? 8.535 4.959 -12.820 1.00 91.31 104 ARG A O 1
ATOM 838 N N . LYS A 1 105 ? 6.325 4.986 -13.202 1.00 94.75 105 LYS A N 1
ATOM 839 C CA . LYS A 1 105 ? 5.866 5.140 -11.828 1.00 94.75 105 LYS A CA 1
ATOM 840 C C . LYS A 1 105 ? 4.571 4.364 -11.658 1.00 94.75 105 LYS A C 1
ATOM 842 O O . LYS A 1 105 ? 3.776 4.290 -12.595 1.00 94.75 105 LYS A O 1
ATOM 847 N N . TRP A 1 106 ? 4.360 3.840 -10.465 1.00 94.31 106 TRP A N 1
ATOM 848 C CA . TRP A 1 106 ? 3.141 3.128 -10.111 1.00 94.31 106 TRP A CA 1
ATOM 849 C C . T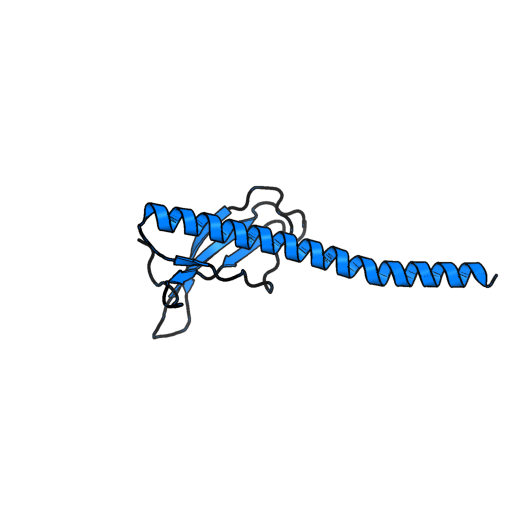RP A 1 106 ? 2.862 3.269 -8.618 1.00 94.31 106 TRP A C 1
ATOM 851 O O . TRP A 1 106 ? 3.760 3.562 -7.823 1.00 94.31 106 TRP A O 1
ATOM 861 N N . ASP A 1 107 ? 1.605 3.056 -8.256 1.00 93.69 107 ASP A N 1
ATOM 862 C CA . ASP A 1 107 ? 1.100 3.030 -6.894 1.00 93.69 107 ASP A CA 1
ATOM 863 C C . ASP A 1 107 ? 0.179 1.823 -6.706 1.00 93.69 107 ASP A C 1
ATOM 865 O O . ASP A 1 107 ? -0.696 1.543 -7.526 1.00 93.69 107 ASP A O 1
ATOM 869 N N . VAL A 1 108 ? 0.398 1.099 -5.613 1.00 94.56 108 VAL A N 1
ATOM 870 C CA . VAL A 1 108 ? -0.410 -0.043 -5.198 1.00 94.56 108 VAL A CA 1
ATOM 871 C C . VAL A 1 108 ? -1.021 0.268 -3.843 1.00 94.56 108 VAL A C 1
ATOM 873 O O . VAL A 1 108 ? -0.347 0.750 -2.929 1.00 94.56 108 VAL A O 1
ATOM 876 N N . TYR A 1 109 ? -2.316 -0.005 -3.722 1.00 92.75 109 TYR A N 1
ATOM 877 C CA . TYR A 1 109 ? -3.048 0.187 -2.480 1.00 92.75 109 TYR A CA 1
ATOM 878 C C . TYR A 1 109 ? -3.120 -1.117 -1.700 1.00 92.75 109 TYR A C 1
ATOM 880 O O . TYR A 1 109 ? -3.565 -2.145 -2.218 1.00 92.75 109 TYR A O 1
ATOM 888 N N . VAL A 1 110 ? -2.709 -1.040 -0.440 1.00 94.69 110 VAL A N 1
ATOM 889 C CA . VAL A 1 110 ? -2.742 -2.135 0.520 1.00 94.69 110 VAL A CA 1
ATOM 890 C C . VAL A 1 110 ? -3.791 -1.825 1.577 1.00 94.69 110 VAL A C 1
ATOM 892 O O . VAL A 1 110 ? -3.765 -0.773 2.222 1.00 94.69 110 VAL A O 1
ATOM 895 N N . ASP A 1 111 ? -4.741 -2.740 1.741 1.00 93.69 111 ASP A N 1
ATOM 896 C CA . ASP A 1 111 ? -5.795 -2.595 2.736 1.00 93.69 111 ASP A CA 1
ATOM 897 C C . ASP A 1 111 ? -5.234 -2.795 4.146 1.00 93.69 111 ASP A C 1
ATOM 899 O O . ASP A 1 111 ? -4.456 -3.715 4.395 1.00 93.69 111 ASP A O 1
ATOM 903 N N . VAL A 1 112 ? -5.680 -1.952 5.079 1.00 95.50 112 VAL A N 1
ATOM 904 C CA . VAL A 1 112 ? -5.341 -2.050 6.501 1.00 95.50 112 VAL A CA 1
ATOM 905 C C . VAL A 1 112 ? -6.603 -2.338 7.300 1.00 95.50 112 VAL A C 1
ATOM 907 O O . VAL A 1 112 ? -7.671 -1.760 7.057 1.00 95.50 112 VAL A O 1
ATOM 910 N N . ARG A 1 113 ? -6.485 -3.255 8.256 1.00 95.56 113 ARG A N 1
ATOM 911 C CA . ARG A 1 113 ? -7.561 -3.675 9.149 1.00 95.56 113 ARG A CA 1
ATOM 912 C C . ARG A 1 113 ? -7.121 -3.591 10.600 1.00 95.56 113 ARG A C 1
ATOM 914 O O . ARG A 1 113 ? -5.936 -3.688 10.903 1.00 95.56 113 ARG A O 1
ATOM 921 N N . ASN A 1 114 ? -8.089 -3.409 11.486 1.00 94.44 114 ASN A N 1
ATOM 922 C CA . ASN A 1 114 ? -7.867 -3.586 12.914 1.00 94.44 114 ASN A CA 1
ATOM 923 C C . ASN A 1 114 ? -7.878 -5.078 13.295 1.00 94.44 114 ASN A C 1
ATOM 925 O O . ASN A 1 114 ? -8.162 -5.944 12.466 1.00 94.44 114 ASN A O 1
ATOM 929 N N . GLU A 1 115 ? -7.616 -5.369 14.564 1.00 92.75 115 GLU A N 1
ATOM 930 C CA . GLU A 1 115 ? -7.616 -6.726 15.126 1.00 92.75 115 GLU A CA 1
ATOM 931 C C . GLU A 1 115 ? -8.952 -7.484 14.962 1.00 92.75 115 GLU A C 1
ATOM 933 O O . GLU A 1 115 ? -8.962 -8.710 14.901 1.00 92.75 115 GLU A O 1
ATOM 938 N N . GLN A 1 116 ? -10.085 -6.779 14.828 1.00 93.00 116 GLN A N 1
ATOM 939 C CA . GLN A 1 116 ? -11.391 -7.387 14.531 1.00 93.00 116 GLN A CA 1
ATOM 940 C C . GLN A 1 116 ? -11.612 -7.645 13.028 1.00 93.00 116 GLN A C 1
ATOM 942 O O . GLN A 1 116 ? -12.684 -8.098 12.627 1.00 93.00 116 GLN A O 1
ATOM 947 N N . GLY A 1 117 ? -10.633 -7.336 12.174 1.00 92.06 117 GLY A N 1
ATOM 948 C CA . GLY A 1 117 ? -10.729 -7.498 10.725 1.00 92.06 117 GLY A CA 1
ATOM 949 C C . GLY A 1 117 ? -11.554 -6.415 10.020 1.00 92.06 117 GLY A C 1
ATOM 950 O O . GLY A 1 117 ? -11.902 -6.590 8.847 1.00 92.06 117 GLY A O 1
ATOM 951 N N . ASN A 1 118 ? -11.853 -5.302 10.696 1.00 92.44 118 ASN A N 1
ATOM 952 C CA . ASN A 1 118 ? -12.608 -4.178 10.148 1.00 92.44 118 ASN A CA 1
ATOM 953 C C . ASN A 1 118 ? -11.685 -3.143 9.500 1.00 92.44 118 ASN A C 1
ATOM 955 O O . ASN A 1 118 ? -10.573 -2.899 9.968 1.00 92.44 118 ASN A O 1
ATOM 959 N N . SER A 1 119 ? -12.171 -2.488 8.444 1.00 92.31 119 SER A N 1
ATOM 960 C CA . SER A 1 119 ? -11.490 -1.331 7.861 1.00 92.31 119 SER A CA 1
ATOM 961 C C . SER A 1 119 ? -11.413 -0.176 8.857 1.00 92.31 119 SER A C 1
ATOM 963 O O . SER A 1 119 ? -12.394 0.140 9.531 1.00 92.31 119 SER A O 1
ATOM 965 N N . ILE A 1 120 ? -10.265 0.493 8.899 1.00 93.44 120 ILE A N 1
ATOM 966 C CA . ILE A 1 120 ? -10.054 1.659 9.758 1.00 93.44 120 ILE A CA 1
ATOM 967 C C . ILE A 1 120 ? -10.562 2.948 9.097 1.00 93.44 120 ILE A C 1
ATOM 969 O O . ILE A 1 120 ? -10.438 3.136 7.885 1.00 93.44 120 ILE A O 1
ATOM 973 N N . GLN A 1 121 ? -11.142 3.846 9.895 1.00 91.44 121 GLN A N 1
ATOM 974 C CA . GLN A 1 121 ? -11.717 5.120 9.429 1.00 91.44 121 GLN A CA 1
ATOM 975 C C . GLN A 1 121 ? -10.939 6.356 9.895 1.00 91.44 121 GLN A C 1
ATOM 977 O O . GLN A 1 121 ? -11.260 7.470 9.479 1.00 91.44 121 GLN A O 1
ATOM 982 N N . SER A 1 122 ? -9.923 6.172 10.731 1.00 90.06 122 SER A N 1
ATOM 983 C CA . SER A 1 122 ? -9.051 7.224 11.244 1.00 90.06 122 SER A CA 1
ATOM 984 C C . SER A 1 122 ? -7.645 6.674 11.456 1.00 90.06 122 SER A C 1
ATOM 986 O O . SER A 1 122 ? -7.459 5.467 11.610 1.00 90.06 122 SER A O 1
ATOM 988 N N . ILE A 1 123 ? -6.676 7.581 11.456 1.00 87.88 123 ILE A N 1
ATOM 989 C CA . ILE A 1 123 ? -5.282 7.341 11.826 1.00 87.88 123 ILE A CA 1
ATOM 990 C C . ILE A 1 123 ? -5.005 8.345 12.939 1.00 87.88 123 ILE A C 1
ATOM 992 O O . ILE A 1 123 ? -5.319 9.527 12.763 1.00 87.88 123 ILE A O 1
ATOM 996 N N . ASN A 1 124 ? -4.496 7.861 14.066 1.00 71.06 124 ASN A N 1
ATOM 997 C CA . ASN A 1 124 ? -4.128 8.687 15.216 1.00 71.06 124 ASN A CA 1
ATOM 998 C C . ASN A 1 124 ? -2.628 8.963 15.245 1.00 71.06 124 ASN A C 1
ATOM 1000 O O . ASN A 1 124 ? -1.878 8.158 14.649 1.00 71.06 124 ASN A O 1
#

Foldseek 3Di:
DVVVVVVVVVVVVVVVPVPVVVVVVQLVVQQVLVQVVQQVVVVVLCVVVVFAKDWDRWDSVFDDGAAPDDKDKDKDWAADPDPVDRTFIWIWIKHCAHPDPVCRIGITTIFMAGPVRDTHDDRD

Radius of gyration: 20.46 Å; chains: 1; bounding box: 40×43×64 Å

Secondary structure (DSSP, 8-state):
-HHHHHHHHHHHHHHHHHHHHHHHHHHHHHHHHHHHHHHHHHHHHHHHHT--EEEPPP-TTS----BSSPPEEEEEEEE-S-SS--EEEEEEEEESSBS-SSSSSEEEEEEEEETTSPBP----